Protein AF-A0A0C2DCD3-F1 (afdb_monomer_lite)

Radius of gyration: 28.75 Å; chains: 1; bounding box: 49×50×91 Å

Secondary structure (DSSP, 8-state):
----PPPPHHHHHHHHHHHHHHHHHHHHHTTT-TTSTT-------TTSTTTTPPPTTSHHHHHHHHHHHHHHHHHHHHHHHHHHHSEE-TTS-EEEEHHHHHHHHHHHHHHHHHHHTTS--S--TT--S-S-----EEEEEEEEETTEEEEEEEEP------S----

Foldseek 3Di:
DDDPDDPPPVVVVVVVVVVVVVVVVVCVVCCCPPPDPNHDDDDDDPPDPCVPADDPPDPVNVVVVVVVVVVVVVVVVLLVLQVVQFDQDPVRKTKDFPVSSVVVCVVVVVVVVVVQVVPDDDDDPPPPPPPDPPQPFGMWIWDDDPVDIDIDTDGDPPDPPDPDDDD

Structure (mmCIF, N/CA/C/O backbone):
data_AF-A0A0C2DCD3-F1
#
_entry.id   AF-A0A0C2DCD3-F1
#
loop_
_atom_site.group_PDB
_atom_site.id
_atom_site.type_symbol
_atom_site.label_atom_id
_atom_site.label_alt_id
_atom_site.label_comp_id
_atom_site.label_asym_id
_atom_site.label_entity_id
_atom_site.label_seq_id
_atom_site.pdbx_PDB_ins_code
_atom_site.Cartn_x
_atom_site.Cartn_y
_atom_site.Cartn_z
_atom_site.occupancy
_atom_site.B_iso_or_equiv
_atom_site.auth_seq_id
_atom_site.auth_comp_id
_atom_site.auth_asym_id
_atom_site.auth_atom_id
_atom_site.pdbx_PDB_model_num
ATOM 1 N N . MET A 1 1 ? 19.419 -33.320 -59.960 1.00 37.97 1 MET A N 1
ATOM 2 C CA . MET A 1 1 ? 20.482 -32.872 -59.031 1.00 37.97 1 MET A CA 1
ATOM 3 C C . MET A 1 1 ? 20.196 -31.442 -58.594 1.00 37.97 1 MET A C 1
ATOM 5 O O . MET A 1 1 ? 20.194 -30.562 -59.444 1.00 37.97 1 MET A O 1
ATOM 9 N N . ARG A 1 2 ? 19.888 -31.201 -57.311 1.00 43.53 2 ARG A N 1
ATOM 10 C CA . ARG A 1 2 ? 19.741 -29.836 -56.776 1.00 43.53 2 ARG A CA 1
ATOM 11 C C . ARG A 1 2 ? 21.138 -29.314 -56.439 1.00 43.53 2 ARG A C 1
ATOM 13 O O . ARG A 1 2 ? 21.801 -29.879 -55.577 1.00 43.53 2 ARG A O 1
ATOM 20 N N . LYS A 1 3 ? 21.611 -28.302 -57.169 1.00 50.84 3 LYS A N 1
ATOM 21 C CA . LYS A 1 3 ? 22.895 -27.650 -56.893 1.00 50.84 3 LYS A CA 1
ATOM 22 C C . LYS A 1 3 ? 22.708 -26.721 -55.691 1.00 50.84 3 LYS A C 1
ATOM 24 O O . LYS A 1 3 ? 21.978 -25.741 -55.797 1.00 50.84 3 LYS A O 1
ATOM 29 N N . ASN A 1 4 ? 23.344 -27.037 -54.563 1.00 57.38 4 ASN A N 1
ATOM 30 C CA . ASN A 1 4 ? 23.524 -26.083 -53.471 1.00 57.38 4 ASN A CA 1
ATOM 31 C C . ASN A 1 4 ? 24.517 -25.021 -53.951 1.00 57.38 4 ASN A C 1
ATOM 33 O O . ASN A 1 4 ? 25.719 -25.271 -54.013 1.00 57.38 4 ASN A O 1
ATOM 37 N N . CYS A 1 5 ? 23.995 -23.871 -54.373 1.00 52.53 5 CYS A N 1
ATOM 38 C CA . CYS A 1 5 ? 24.806 -22.704 -54.686 1.00 52.53 5 CYS A CA 1
ATOM 39 C C . CYS A 1 5 ? 25.235 -22.058 -53.358 1.00 52.53 5 CYS A C 1
ATOM 41 O O . CYS A 1 5 ? 24.368 -21.865 -52.500 1.00 52.53 5 CYS A O 1
ATOM 43 N N . PRO A 1 6 ? 26.528 -21.744 -53.145 1.00 60.00 6 PRO A N 1
ATOM 44 C CA . PRO A 1 6 ? 26.939 -20.997 -51.963 1.00 60.00 6 PRO A CA 1
ATOM 45 C C . PRO A 1 6 ? 26.218 -19.639 -51.953 1.00 60.00 6 PRO A C 1
ATOM 47 O O . PRO A 1 6 ? 26.043 -19.054 -53.030 1.00 60.00 6 PRO A O 1
ATOM 50 N N . PRO A 1 7 ? 25.763 -19.154 -50.780 1.00 57.94 7 PRO A N 1
ATOM 51 C CA . PRO A 1 7 ? 25.091 -17.864 -50.688 1.00 57.94 7 PRO A CA 1
ATOM 52 C C . PRO A 1 7 ? 25.996 -16.793 -51.294 1.00 57.94 7 PRO A C 1
ATOM 54 O O . PRO A 1 7 ? 27.206 -16.768 -51.052 1.00 57.94 7 PRO A O 1
ATOM 57 N N . SER A 1 8 ? 25.411 -15.955 -52.147 1.00 56.47 8 SER A N 1
ATOM 58 C CA . SER A 1 8 ? 26.150 -14.920 -52.858 1.00 56.47 8 SER A CA 1
ATOM 59 C C . SER A 1 8 ? 26.766 -13.960 -51.838 1.00 56.47 8 SER A C 1
ATOM 61 O O . SER A 1 8 ? 26.212 -13.735 -50.765 1.00 56.47 8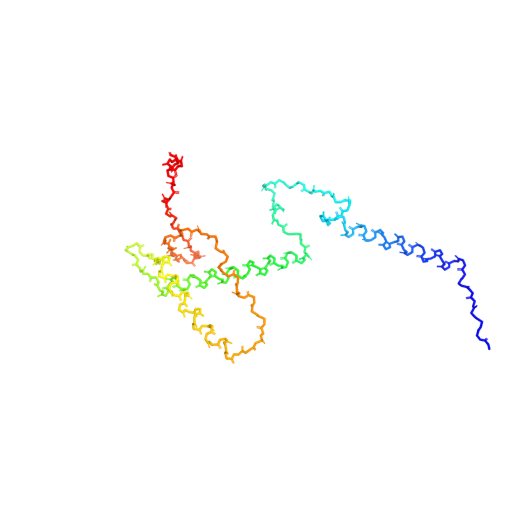 SER A O 1
ATOM 63 N N . VAL A 1 9 ? 27.903 -13.342 -52.157 1.00 57.31 9 VAL A N 1
ATOM 64 C CA . VAL A 1 9 ? 28.602 -12.392 -51.264 1.00 57.31 9 VAL A CA 1
ATOM 65 C C . VAL A 1 9 ? 27.684 -11.231 -50.803 1.00 57.31 9 VAL A C 1
ATOM 67 O O . VAL A 1 9 ? 27.918 -10.625 -49.758 1.00 57.31 9 VAL A O 1
ATOM 70 N N . SER A 1 10 ? 26.576 -10.979 -51.517 1.00 64.44 10 SER A N 1
ATOM 71 C CA . SER A 1 10 ? 25.519 -10.024 -51.147 1.00 64.44 10 SER A CA 1
ATOM 72 C C . SER A 1 10 ? 24.646 -10.460 -49.953 1.00 64.44 10 SER A C 1
ATOM 74 O O . SER A 1 10 ? 24.126 -9.613 -49.222 1.00 64.44 10 SER A O 1
ATOM 76 N N . ASP A 1 11 ? 24.532 -11.766 -49.702 1.00 70.12 11 ASP A N 1
ATOM 77 C CA . ASP A 1 11 ? 23.702 -12.347 -48.644 1.00 70.12 11 ASP A CA 1
ATOM 78 C C . ASP A 1 11 ? 24.386 -12.249 -47.275 1.00 70.12 11 ASP A C 1
ATOM 80 O O . ASP A 1 11 ? 23.747 -11.895 -46.285 1.00 70.12 11 ASP A O 1
ATOM 84 N N . ILE A 1 12 ? 25.709 -12.454 -47.223 1.00 81.31 12 ILE A N 1
ATOM 85 C CA . ILE A 1 12 ? 26.510 -12.260 -46.001 1.00 81.31 12 ILE A CA 1
ATOM 86 C C . ILE A 1 12 ? 26.491 -10.782 -45.596 1.00 81.31 12 ILE A C 1
ATOM 88 O O . ILE A 1 12 ? 26.295 -10.464 -44.425 1.00 81.31 12 ILE A O 1
ATOM 92 N N . GLY A 1 13 ? 26.621 -9.870 -46.567 1.00 85.06 13 GLY A N 1
ATOM 93 C CA . GLY A 1 13 ? 26.514 -8.430 -46.327 1.00 85.06 13 GLY A CA 1
ATOM 94 C C . GLY A 1 13 ? 25.162 -8.038 -45.727 1.00 85.06 13 GLY A C 1
ATOM 95 O O . GLY A 1 13 ? 25.113 -7.315 -44.734 1.00 85.06 13 GLY A O 1
ATOM 96 N N . ARG A 1 14 ? 24.060 -8.580 -46.262 1.00 86.19 14 ARG A N 1
ATOM 97 C CA . ARG A 1 14 ? 22.707 -8.370 -45.722 1.00 86.19 14 ARG A CA 1
ATOM 98 C C . ARG A 1 14 ? 22.571 -8.877 -44.285 1.00 86.19 14 ARG A C 1
ATOM 100 O O . ARG A 1 14 ? 21.996 -8.190 -43.446 1.00 86.19 14 ARG A O 1
ATOM 107 N N . VAL A 1 15 ? 23.097 -10.065 -44.004 1.00 88.62 15 VAL A N 1
ATOM 108 C CA . VAL A 1 15 ? 23.060 -10.672 -42.668 1.00 88.62 15 VAL A CA 1
ATOM 109 C C . VAL A 1 15 ? 23.873 -9.845 -41.666 1.00 88.62 15 VAL A C 1
ATOM 111 O O . VAL A 1 15 ? 23.375 -9.537 -40.588 1.00 88.62 15 VAL A O 1
ATOM 114 N N . MET A 1 16 ? 25.071 -9.391 -42.039 1.00 87.38 16 MET A N 1
ATOM 115 C CA . MET A 1 16 ? 25.897 -8.513 -41.199 1.00 87.38 16 MET A CA 1
ATOM 116 C C . MET A 1 16 ? 25.229 -7.160 -40.919 1.00 87.38 16 MET A C 1
ATOM 118 O O . MET A 1 16 ? 25.338 -6.639 -39.810 1.00 87.38 16 MET A O 1
ATOM 122 N N . LEU A 1 17 ? 24.513 -6.593 -41.898 1.00 90.88 17 LEU A N 1
ATOM 123 C CA . LEU A 1 17 ? 23.721 -5.377 -41.692 1.00 90.88 17 LEU A CA 1
ATOM 124 C C . LEU A 1 17 ? 22.585 -5.612 -40.693 1.00 90.88 17 LEU A C 1
ATOM 126 O O . LEU A 1 17 ? 22.431 -4.822 -39.765 1.00 90.88 17 LEU A O 1
ATOM 130 N N . ARG A 1 18 ? 21.857 -6.728 -40.823 1.00 91.56 18 ARG A N 1
ATOM 131 C CA . ARG A 1 18 ? 20.814 -7.110 -39.862 1.00 91.56 18 ARG A CA 1
ATOM 132 C C . ARG A 1 18 ? 21.361 -7.324 -38.455 1.00 91.56 18 ARG A C 1
ATOM 134 O O . ARG A 1 18 ? 20.760 -6.830 -37.510 1.00 91.56 18 ARG A O 1
ATOM 141 N N . PHE A 1 19 ? 22.502 -7.995 -38.299 1.00 94.56 19 PHE A N 1
ATOM 142 C CA . PHE A 1 19 ? 23.128 -8.156 -36.983 1.00 94.56 19 PHE A CA 1
ATOM 143 C C . PHE A 1 19 ? 23.480 -6.808 -36.350 1.00 94.56 19 PHE A C 1
ATOM 145 O O . PHE A 1 19 ? 23.168 -6.582 -35.187 1.00 94.56 19 PHE A O 1
ATOM 152 N N . ARG A 1 20 ? 24.028 -5.873 -37.132 1.00 93.06 20 ARG A N 1
ATOM 153 C CA . ARG A 1 20 ? 24.329 -4.520 -36.648 1.00 93.06 20 ARG A CA 1
ATOM 154 C C . ARG A 1 20 ? 23.072 -3.730 -36.260 1.00 93.06 20 ARG A C 1
ATOM 156 O O . ARG A 1 20 ? 23.128 -2.911 -35.348 1.00 93.06 20 ARG A O 1
ATOM 163 N N . GLU A 1 21 ? 21.959 -3.913 -36.969 1.00 95.12 21 GLU A N 1
ATOM 164 C CA . GLU A 1 21 ? 20.667 -3.306 -36.615 1.00 95.12 21 GLU A CA 1
ATOM 165 C C . GLU A 1 21 ? 20.138 -3.864 -35.290 1.00 95.12 21 GLU A C 1
ATOM 167 O O . GLU A 1 21 ? 19.838 -3.086 -34.387 1.00 95.12 21 GLU A O 1
ATOM 172 N N . LEU A 1 22 ? 20.125 -5.191 -35.141 1.00 92.69 22 LEU A N 1
ATOM 173 C CA . LEU A 1 22 ? 19.695 -5.864 -33.913 1.00 92.69 22 LEU A CA 1
ATOM 174 C C . LEU A 1 22 ? 20.553 -5.466 -32.707 1.00 92.69 22 LEU A C 1
ATOM 176 O O . LEU A 1 22 ? 20.014 -5.173 -31.645 1.00 92.69 22 LEU A O 1
ATOM 180 N N . GLU A 1 23 ? 21.876 -5.377 -32.872 1.00 89.56 23 GLU A N 1
ATOM 181 C CA . GLU A 1 23 ? 22.779 -4.889 -31.822 1.00 89.56 23 GLU A CA 1
ATOM 182 C C . GLU A 1 23 ? 22.433 -3.458 -31.391 1.00 89.56 23 GLU A C 1
ATOM 184 O O . GLU A 1 23 ? 22.441 -3.147 -30.200 1.00 89.56 23 GLU A O 1
ATOM 189 N N . LYS A 1 24 ? 22.104 -2.571 -32.339 1.00 90.06 24 LYS A N 1
ATOM 190 C CA . LYS A 1 24 ? 21.696 -1.194 -32.018 1.00 90.06 24 LYS A CA 1
ATOM 191 C C . LYS A 1 24 ? 20.375 -1.161 -31.256 1.00 90.06 24 LYS A C 1
ATOM 193 O O . LYS A 1 24 ? 20.273 -0.420 -30.280 1.00 90.06 24 LYS A O 1
ATOM 198 N N . GLU A 1 25 ? 19.392 -1.949 -31.681 1.00 90.25 25 GLU A N 1
ATOM 199 C CA . GLU A 1 25 ? 18.098 -2.068 -31.002 1.00 90.25 25 GLU A CA 1
ATOM 200 C C . GLU A 1 25 ? 18.254 -2.644 -29.587 1.00 90.25 25 GLU A C 1
ATOM 202 O O . GLU A 1 25 ? 17.665 -2.130 -28.632 1.00 90.25 25 GLU A O 1
ATOM 207 N N . GLU A 1 26 ? 19.105 -3.658 -29.415 1.00 86.94 26 GLU A N 1
ATOM 208 C CA . GLU A 1 26 ? 19.400 -4.255 -28.113 1.00 86.94 26 GLU A CA 1
ATOM 209 C C . GLU A 1 26 ? 20.088 -3.247 -27.185 1.00 86.94 26 GLU A C 1
ATOM 211 O O . GLU A 1 26 ? 19.654 -3.068 -26.042 1.00 86.94 26 GLU A O 1
ATOM 216 N N . ILE A 1 27 ? 21.105 -2.533 -27.684 1.00 85.75 27 ILE A N 1
ATOM 217 C CA . ILE A 1 27 ? 21.784 -1.474 -26.930 1.00 85.75 27 ILE A CA 1
ATOM 218 C C . ILE A 1 27 ? 20.777 -0.404 -26.509 1.00 85.75 27 ILE A C 1
ATOM 220 O O . ILE A 1 27 ? 20.785 -0.037 -25.338 1.00 85.75 27 ILE A O 1
ATOM 224 N N . GLU A 1 28 ? 19.911 0.064 -27.419 1.00 86.06 28 GLU A N 1
ATOM 225 C CA . GLU A 1 28 ? 18.867 1.063 -27.146 1.00 86.06 28 GLU A CA 1
ATOM 226 C C . GLU A 1 28 ? 17.906 0.606 -26.047 1.00 86.06 28 GLU A C 1
ATOM 228 O O . GLU A 1 28 ? 17.724 1.304 -25.049 1.00 86.06 28 GLU A O 1
ATOM 233 N N . SER A 1 29 ? 17.345 -0.596 -26.188 1.00 83.19 29 SER A N 1
ATOM 234 C CA . SER A 1 29 ? 16.386 -1.153 -25.229 1.00 83.19 29 SER A CA 1
ATOM 235 C C . SER A 1 29 ? 16.980 -1.335 -23.825 1.00 83.19 29 SER A C 1
ATOM 237 O O . SER A 1 29 ? 16.275 -1.178 -22.826 1.00 83.19 29 SER A O 1
ATOM 239 N N . ARG A 1 30 ? 18.291 -1.605 -23.733 1.00 83.19 30 ARG A N 1
ATOM 240 C CA . ARG A 1 30 ? 19.017 -1.835 -22.476 1.00 83.19 30 ARG A CA 1
ATOM 241 C C . ARG A 1 30 ? 19.711 -0.583 -21.930 1.00 83.19 30 ARG A C 1
ATOM 243 O O . ARG A 1 30 ? 20.376 -0.664 -20.898 1.00 83.19 30 ARG A O 1
ATOM 250 N N . LYS A 1 31 ? 19.571 0.596 -22.550 1.00 83.50 31 LYS A N 1
ATOM 251 C CA . LYS A 1 31 ? 20.178 1.834 -22.005 1.00 83.50 31 LYS A CA 1
ATOM 252 C C . LYS A 1 31 ? 19.685 2.160 -20.598 1.00 83.50 31 LYS A C 1
ATOM 254 O O . LYS A 1 31 ? 20.406 2.754 -19.804 1.00 83.50 31 LYS A O 1
ATOM 259 N N . ASP A 1 32 ? 18.451 1.763 -20.309 1.00 78.44 32 ASP A N 1
ATOM 260 C CA . ASP A 1 32 ? 17.749 2.036 -19.060 1.00 78.44 32 ASP A CA 1
ATOM 261 C C . ASP A 1 32 ? 17.826 0.921 -18.015 1.00 78.44 32 ASP A C 1
ATOM 263 O O . ASP A 1 32 ? 17.274 1.068 -16.922 1.00 78.44 32 ASP A O 1
ATOM 267 N N . ASP A 1 33 ? 18.487 -0.185 -18.343 1.00 85.44 33 ASP A N 1
ATOM 268 C CA . ASP A 1 33 ? 18.693 -1.295 -17.425 1.00 85.44 33 ASP A CA 1
ATOM 269 C C . ASP A 1 33 ? 19.843 -0.975 -16.468 1.00 85.44 33 ASP A C 1
ATOM 271 O O . ASP A 1 33 ? 20.963 -0.708 -16.899 1.00 85.44 33 ASP A O 1
ATOM 275 N N . VAL A 1 34 ? 19.572 -1.052 -15.164 1.00 85.12 34 VAL A N 1
ATOM 276 C CA . VAL A 1 34 ? 20.543 -0.795 -14.090 1.00 85.12 34 VAL A CA 1
ATOM 277 C C . VAL A 1 34 ? 21.736 -1.759 -14.152 1.00 85.12 34 VAL A C 1
ATOM 279 O O . VAL A 1 34 ? 22.816 -1.424 -13.672 1.00 85.12 34 VAL A O 1
ATOM 282 N N . TYR A 1 35 ? 21.566 -2.933 -14.766 1.00 86.19 35 TYR A N 1
ATOM 283 C CA . TYR A 1 35 ? 22.620 -3.937 -14.932 1.00 86.19 35 TYR A CA 1
ATOM 284 C C . TYR A 1 35 ? 23.396 -3.801 -16.253 1.00 86.19 35 TYR A C 1
ATOM 286 O O . TYR A 1 35 ? 24.306 -4.586 -16.527 1.00 86.19 35 TYR A O 1
ATOM 294 N N . SER A 1 36 ? 23.069 -2.805 -17.081 1.00 87.00 36 SER A N 1
ATOM 295 C CA . SER A 1 36 ? 23.779 -2.533 -18.330 1.00 87.00 36 SER A CA 1
ATOM 296 C C . SER A 1 36 ? 25.139 -1.889 -18.082 1.00 87.00 36 SER A C 1
ATOM 298 O O . SER A 1 36 ? 25.269 -0.965 -17.279 1.00 87.00 36 SER A O 1
ATOM 300 N N . LYS A 1 37 ? 26.155 -2.288 -18.857 1.00 86.75 37 LYS A N 1
ATOM 301 C CA . LYS A 1 37 ? 27.495 -1.672 -18.811 1.00 86.75 37 LYS A CA 1
ATOM 302 C C . LYS A 1 37 ? 27.463 -0.163 -19.096 1.00 86.75 37 LYS A C 1
ATOM 304 O O . LYS A 1 37 ? 28.283 0.573 -18.561 1.00 86.75 37 LYS A O 1
ATOM 309 N N . ASN A 1 38 ? 26.518 0.284 -19.926 1.00 85.06 38 ASN A N 1
ATOM 310 C CA . ASN A 1 38 ? 26.376 1.682 -20.342 1.00 85.06 38 ASN A CA 1
ATOM 311 C C . ASN A 1 38 ? 25.268 2.423 -19.569 1.00 85.06 38 ASN A C 1
ATOM 313 O O . ASN A 1 38 ? 24.799 3.464 -20.028 1.00 85.06 38 ASN A O 1
ATOM 317 N N . TYR A 1 39 ? 24.814 1.885 -18.433 1.00 86.56 39 TYR A N 1
ATOM 318 C CA . TYR A 1 39 ? 23.769 2.512 -17.631 1.00 86.56 39 TYR A CA 1
ATOM 319 C C . TYR A 1 39 ? 24.235 3.842 -17.036 1.00 86.56 39 TYR A C 1
ATOM 321 O O . TYR A 1 39 ? 25.291 3.927 -16.406 1.00 86.56 39 TYR A O 1
ATOM 329 N N . VAL A 1 40 ? 23.404 4.875 -17.175 1.00 85.44 40 VAL A N 1
ATOM 330 C CA . VAL A 1 40 ? 23.630 6.181 -16.550 1.00 85.44 40 VAL A CA 1
ATOM 331 C C . VAL A 1 40 ? 22.526 6.428 -15.518 1.00 85.44 40 VAL A C 1
ATOM 333 O O . VAL A 1 40 ? 21.363 6.590 -15.897 1.00 85.44 40 VAL A O 1
ATOM 336 N N . PRO A 1 41 ? 22.851 6.481 -14.210 1.00 84.88 41 PRO A N 1
ATOM 337 C CA . PRO A 1 41 ? 21.863 6.747 -13.172 1.00 84.88 41 PRO A CA 1
ATOM 338 C C . PRO A 1 41 ? 21.182 8.106 -13.363 1.00 84.88 41 PRO A C 1
ATOM 340 O O . PRO A 1 41 ? 21.831 9.155 -13.350 1.00 84.88 41 PRO A O 1
ATOM 343 N N . ARG A 1 42 ? 19.852 8.099 -13.484 1.00 81.81 42 ARG A N 1
ATOM 344 C CA . ARG A 1 42 ? 19.048 9.327 -13.544 1.00 81.81 42 ARG A CA 1
ATOM 345 C C . ARG A 1 42 ? 18.984 9.960 -12.155 1.00 81.81 42 ARG A C 1
ATOM 347 O O . ARG A 1 42 ? 18.642 9.295 -11.177 1.00 81.81 42 ARG A O 1
ATOM 354 N N . ARG A 1 43 ? 19.306 11.252 -12.054 1.00 82.69 43 ARG A N 1
ATOM 355 C CA . ARG A 1 43 ? 19.161 12.017 -10.808 1.00 82.69 43 ARG A CA 1
ATOM 356 C C . ARG A 1 43 ? 17.859 12.799 -10.836 1.00 82.69 43 ARG A C 1
ATOM 358 O O . ARG A 1 43 ? 17.767 13.834 -11.485 1.00 82.69 43 ARG A O 1
ATOM 365 N N . TYR A 1 44 ? 16.870 12.303 -10.107 1.00 82.62 44 TYR A N 1
ATOM 366 C CA . TYR A 1 44 ? 15.602 12.996 -9.917 1.00 82.62 44 TYR A CA 1
ATOM 367 C C . TYR A 1 44 ? 15.668 13.914 -8.695 1.00 82.62 44 TYR A C 1
ATOM 369 O O . TYR A 1 44 ? 16.203 13.541 -7.647 1.00 82.62 44 TYR A O 1
ATOM 377 N N . SER A 1 45 ? 15.087 15.108 -8.810 1.00 87.38 45 SER A N 1
ATOM 378 C CA . SER A 1 45 ? 14.820 15.955 -7.645 1.00 87.38 45 SER A CA 1
ATOM 379 C C . SER A 1 45 ? 13.731 15.311 -6.788 1.00 87.38 45 SER A C 1
ATOM 381 O O . SER A 1 45 ? 12.727 14.851 -7.329 1.00 87.38 45 SER A O 1
ATOM 383 N N . LYS A 1 46 ? 13.880 15.317 -5.457 1.00 86.50 46 LYS A N 1
ATOM 384 C CA . LYS A 1 46 ?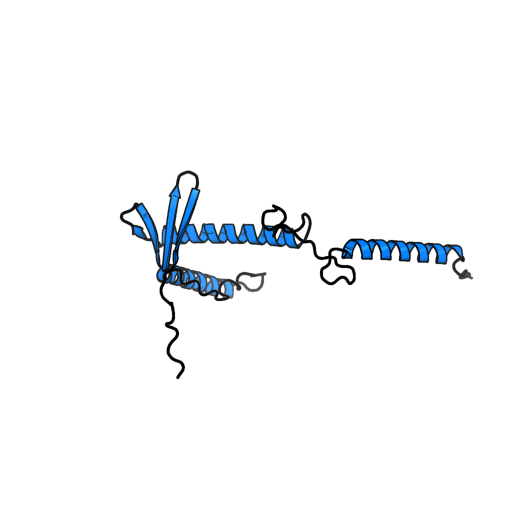 12.886 14.736 -4.530 1.00 86.50 46 LYS A CA 1
ATOM 385 C C . LYS A 1 46 ? 11.500 15.383 -4.633 1.00 86.50 46 LYS A C 1
ATOM 387 O O . LYS A 1 46 ? 10.517 14.756 -4.266 1.00 86.50 46 LYS A O 1
ATOM 392 N N . CYS A 1 47 ? 11.429 16.620 -5.122 1.00 87.56 47 CYS A N 1
ATOM 393 C CA . CYS A 1 47 ? 10.174 17.351 -5.308 1.00 87.56 47 CYS A CA 1
ATOM 394 C C . CYS A 1 47 ? 9.584 17.185 -6.719 1.00 87.56 47 CYS A C 1
ATOM 396 O O . CYS A 1 47 ? 8.561 17.790 -7.022 1.00 87.56 47 CYS A O 1
ATOM 398 N N . SER A 1 48 ? 10.238 16.426 -7.605 1.00 87.62 48 SER A N 1
ATOM 399 C CA . SER A 1 48 ? 9.712 16.172 -8.948 1.00 87.62 48 SER A CA 1
ATOM 400 C C . SER A 1 48 ? 8.620 15.104 -8.906 1.00 87.62 48 SER A C 1
ATOM 402 O O . SER A 1 48 ? 8.747 14.118 -8.185 1.00 87.62 48 SER A O 1
ATOM 404 N N . ALA A 1 49 ? 7.572 15.268 -9.716 1.00 83.25 49 ALA A N 1
ATOM 405 C CA . ALA A 1 49 ? 6.484 14.290 -9.827 1.00 83.25 49 ALA A CA 1
ATOM 406 C C . ALA A 1 49 ? 6.952 12.915 -10.354 1.00 83.25 49 ALA A C 1
ATOM 408 O O . ALA A 1 49 ? 6.296 11.894 -10.153 1.00 83.25 49 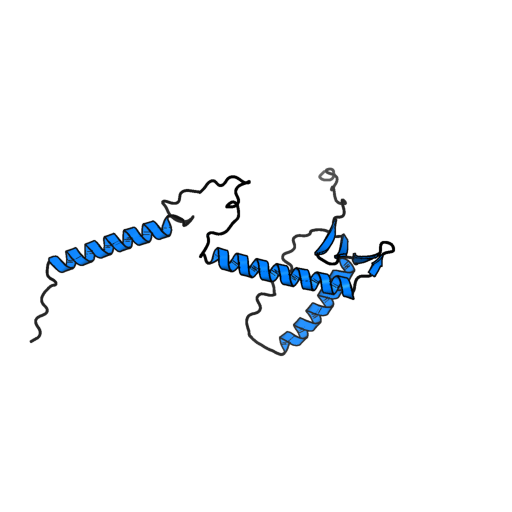ALA A O 1
ATOM 409 N N . GLU A 1 50 ? 8.103 12.884 -11.025 1.00 82.56 50 GLU A N 1
ATOM 410 C CA . GLU A 1 50 ? 8.727 11.665 -11.538 1.00 82.56 50 GLU A CA 1
ATOM 411 C C . GLU A 1 50 ? 9.485 10.884 -10.445 1.00 82.56 50 GLU A C 1
ATOM 413 O O . GLU A 1 50 ? 9.728 9.685 -10.586 1.00 82.56 50 GLU A O 1
ATOM 418 N N . TYR A 1 51 ? 9.833 11.525 -9.321 1.00 84.62 51 TYR A N 1
ATOM 419 C CA . TYR A 1 51 ? 10.558 10.876 -8.229 1.00 84.62 51 TYR A CA 1
ATOM 420 C C . TYR A 1 51 ? 9.712 9.777 -7.574 1.00 84.62 51 TYR A C 1
ATOM 422 O O . TYR A 1 51 ? 8.652 10.039 -7.014 1.00 84.62 51 TYR A O 1
ATOM 430 N N . GLY A 1 52 ? 10.204 8.535 -7.604 1.00 82.69 52 GLY A N 1
ATOM 431 C CA . GLY A 1 52 ? 9.504 7.377 -7.035 1.00 82.69 52 GLY A CA 1
ATOM 432 C C . GLY A 1 52 ? 8.372 6.822 -7.908 1.00 82.69 52 GLY A C 1
ATOM 433 O O . GLY A 1 52 ? 7.716 5.863 -7.503 1.00 82.69 52 GLY A O 1
ATOM 434 N N . THR A 1 53 ? 8.169 7.371 -9.109 1.00 84.19 53 THR A N 1
ATOM 435 C CA . THR A 1 53 ? 7.121 6.935 -10.036 1.00 84.19 53 THR A CA 1
ATOM 436 C C . THR A 1 53 ? 7.692 5.936 -11.055 1.00 84.19 53 THR A C 1
ATOM 438 O O . THR A 1 53 ? 8.699 6.227 -11.704 1.00 84.19 53 THR A O 1
ATOM 441 N N . PRO A 1 54 ? 7.092 4.741 -11.226 1.00 84.88 54 PRO A N 1
ATOM 442 C CA . PRO A 1 54 ? 7.493 3.809 -12.276 1.00 84.88 54 PRO A CA 1
ATOM 443 C C . PRO A 1 54 ? 7.308 4.408 -13.671 1.00 84.88 54 PRO A C 1
ATOM 445 O O . PRO A 1 54 ? 6.345 5.132 -13.917 1.00 84.88 54 PRO A O 1
ATOM 448 N N . LYS A 1 55 ? 8.180 4.043 -14.615 1.00 83.56 55 LYS A N 1
ATOM 449 C CA . LYS A 1 55 ? 8.031 4.463 -16.014 1.00 83.56 55 LYS A CA 1
ATOM 450 C C . LYS A 1 55 ? 6.708 3.950 -16.605 1.00 83.56 55 LYS A C 1
ATOM 452 O O . LYS A 1 55 ? 6.397 2.767 -16.408 1.00 83.56 55 LYS A O 1
ATOM 457 N N . PRO A 1 56 ? 5.971 4.785 -17.358 1.00 85.62 56 PRO A N 1
ATOM 458 C CA . PRO A 1 56 ? 4.717 4.380 -17.978 1.00 85.62 56 PRO A CA 1
ATOM 459 C C . PRO A 1 56 ? 4.937 3.250 -18.993 1.00 85.62 56 PRO A C 1
ATOM 461 O O . PRO A 1 56 ? 5.960 3.199 -19.672 1.00 85.62 56 PRO A O 1
ATOM 464 N N . GLY A 1 57 ? 3.988 2.320 -19.076 1.00 86.44 57 GLY A N 1
ATOM 465 C CA . GLY A 1 57 ? 4.018 1.157 -19.965 1.00 86.44 57 GLY A CA 1
ATOM 466 C C . GLY A 1 57 ? 4.884 -0.009 -19.477 1.00 86.44 57 GLY A C 1
ATOM 467 O O . GLY A 1 57 ? 4.942 -1.042 -20.140 1.00 86.44 57 GLY A O 1
ATOM 468 N N . THR A 1 58 ? 5.551 0.108 -18.324 1.00 87.31 58 THR A N 1
ATOM 469 C CA . THR A 1 58 ? 6.429 -0.958 -17.814 1.00 87.31 58 THR A CA 1
ATOM 470 C C . THR A 1 58 ? 5.688 -1.988 -16.960 1.00 87.31 58 THR A C 1
ATOM 472 O O . THR A 1 58 ? 4.676 -1.699 -16.317 1.00 87.31 58 THR A O 1
ATOM 475 N N . LEU A 1 59 ? 6.247 -3.201 -16.859 1.00 88.06 59 LEU A N 1
ATOM 476 C CA . LEU A 1 59 ? 5.771 -4.220 -15.912 1.00 88.06 59 LEU A CA 1
ATOM 477 C C . LEU A 1 59 ? 5.758 -3.695 -14.466 1.00 88.06 59 LEU A C 1
ATOM 479 O O . LEU A 1 59 ? 4.867 -4.038 -13.690 1.00 88.06 59 LEU A O 1
ATOM 483 N N . THR A 1 60 ? 6.723 -2.846 -14.101 1.00 86.25 60 THR A N 1
ATOM 484 C CA . THR A 1 60 ? 6.803 -2.220 -12.775 1.00 86.25 60 THR A CA 1
ATOM 485 C C . THR A 1 60 ? 5.617 -1.294 -12.516 1.00 86.25 60 THR A C 1
ATOM 487 O O . THR A 1 60 ? 5.053 -1.338 -11.426 1.00 86.25 60 THR A O 1
ATOM 490 N N . GLU A 1 61 ? 5.180 -0.515 -13.510 1.00 89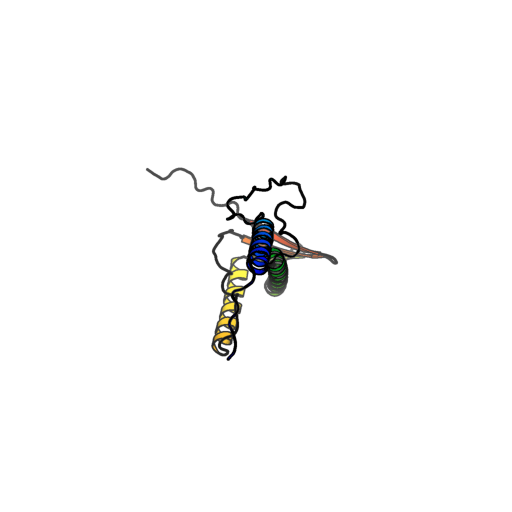.94 61 GLU A N 1
ATOM 491 C CA . GLU A 1 61 ? 3.969 0.305 -13.398 1.00 89.94 61 GLU A CA 1
ATOM 492 C C . GLU A 1 61 ? 2.725 -0.564 -13.184 1.00 89.94 61 GLU A C 1
ATOM 494 O O . GLU A 1 61 ? 1.932 -0.306 -12.277 1.00 89.94 61 GLU A O 1
ATOM 499 N N . MET A 1 62 ? 2.568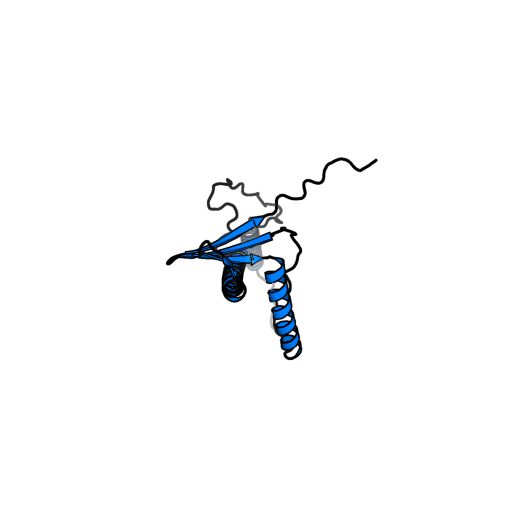 -1.635 -13.968 1.00 90.44 62 MET A N 1
ATOM 500 C CA . MET A 1 62 ? 1.435 -2.554 -13.811 1.00 90.44 62 MET A CA 1
ATOM 501 C C . MET A 1 62 ? 1.415 -3.210 -12.425 1.00 90.44 62 MET A C 1
ATOM 503 O O . MET A 1 62 ? 0.359 -3.288 -11.792 1.00 90.44 62 MET A O 1
ATOM 507 N N . ARG A 1 63 ? 2.581 -3.625 -11.914 1.00 90.62 63 ARG A N 1
ATOM 508 C CA . ARG A 1 63 ? 2.724 -4.156 -10.549 1.00 90.62 63 ARG A CA 1
ATOM 509 C C . ARG A 1 63 ? 2.368 -3.108 -9.499 1.00 90.62 63 ARG A C 1
ATOM 511 O O . ARG A 1 63 ? 1.610 -3.421 -8.586 1.00 90.62 63 ARG A O 1
ATOM 518 N N . ALA A 1 64 ? 2.842 -1.871 -9.647 1.00 86.75 64 ALA A N 1
ATOM 519 C CA . ALA A 1 64 ? 2.525 -0.778 -8.730 1.00 86.75 64 ALA A CA 1
ATOM 520 C C . ALA A 1 64 ? 1.019 -0.465 -8.706 1.00 86.75 64 ALA A C 1
ATOM 522 O O . ALA A 1 64 ? 0.437 -0.352 -7.629 1.00 86.75 64 ALA A O 1
ATOM 523 N N . LYS A 1 65 ? 0.355 -0.420 -9.872 1.00 89.19 65 LYS A N 1
ATOM 524 C CA . LYS A 1 65 ? -1.108 -0.249 -9.975 1.00 89.19 65 LYS A CA 1
ATOM 525 C C . LYS A 1 65 ? -1.864 -1.401 -9.310 1.00 89.19 65 LYS A C 1
ATOM 527 O O . LYS A 1 65 ? -2.797 -1.160 -8.543 1.00 89.19 65 LYS A O 1
ATOM 532 N N . LYS A 1 66 ? -1.450 -2.651 -9.559 1.00 88.44 66 LYS A N 1
ATOM 533 C CA . LYS A 1 66 ? -2.046 -3.842 -8.928 1.00 88.44 66 LYS A CA 1
ATOM 534 C C . LYS A 1 66 ? -1.894 -3.794 -7.404 1.00 88.44 66 LYS A C 1
ATOM 536 O O . LYS A 1 66 ? -2.882 -3.987 -6.699 1.00 88.44 66 LYS A O 1
ATOM 541 N N . ALA A 1 67 ? -0.697 -3.481 -6.907 1.00 85.44 67 ALA A N 1
ATOM 542 C CA . ALA A 1 67 ? -0.414 -3.354 -5.480 1.00 85.44 67 ALA A CA 1
ATOM 543 C C . ALA A 1 67 ? -1.214 -2.213 -4.833 1.00 85.44 67 ALA A C 1
ATOM 545 O O . ALA A 1 67 ? -1.826 -2.418 -3.792 1.00 85.44 67 ALA A O 1
ATOM 546 N N . SER A 1 68 ? -1.290 -1.043 -5.474 1.00 85.06 68 SER A N 1
ATOM 547 C CA . SER A 1 68 ? -2.084 0.094 -4.992 1.00 85.06 68 SER A CA 1
ATOM 548 C C . SER A 1 68 ? -3.567 -0.266 -4.856 1.00 85.06 68 SER A C 1
ATOM 550 O O . SER A 1 68 ? -4.163 -0.050 -3.801 1.00 85.06 68 SER A O 1
ATOM 552 N N . LYS A 1 69 ? -4.149 -0.913 -5.876 1.00 85.69 69 LYS A N 1
ATOM 553 C CA . LYS A 1 69 ? -5.535 -1.403 -5.830 1.00 85.69 69 LYS A CA 1
ATOM 554 C C . LYS A 1 69 ? -5.744 -2.443 -4.728 1.00 85.69 69 LYS A C 1
ATOM 556 O O . LYS A 1 69 ? -6.784 -2.439 -4.076 1.00 85.69 69 LYS A O 1
ATOM 561 N N . HIS A 1 70 ? -4.779 -3.341 -4.537 1.00 80.88 70 HIS A N 1
ATOM 562 C CA . HIS A 1 70 ? -4.822 -4.342 -3.476 1.00 80.88 70 HIS A CA 1
ATOM 563 C C . HIS A 1 70 ? -4.806 -3.685 -2.089 1.00 80.88 70 HIS A C 1
ATOM 565 O O . HIS A 1 70 ? -5.702 -3.936 -1.293 1.00 80.88 70 HIS A O 1
ATOM 571 N N . ILE A 1 71 ? -3.872 -2.763 -1.837 1.00 81.12 71 ILE A N 1
ATOM 572 C CA . ILE A 1 71 ? -3.780 -2.011 -0.576 1.00 81.12 71 ILE A CA 1
ATOM 573 C C . ILE A 1 71 ? -5.069 -1.228 -0.308 1.00 81.12 71 ILE A C 1
ATOM 575 O O . ILE A 1 71 ? -5.568 -1.249 0.811 1.00 81.12 71 ILE A O 1
ATOM 579 N N . ALA A 1 72 ? -5.642 -0.570 -1.320 1.00 79.88 72 ALA A N 1
ATOM 580 C CA . ALA A 1 72 ? -6.896 0.164 -1.161 1.00 79.88 72 ALA A CA 1
ATOM 581 C C . ALA A 1 72 ? -8.049 -0.747 -0.706 1.00 79.88 72 ALA A C 1
ATOM 583 O O . ALA A 1 72 ? -8.819 -0.371 0.174 1.00 79.88 72 ALA A O 1
ATOM 584 N N . ARG A 1 73 ? -8.144 -1.964 -1.257 1.00 81.50 73 ARG A N 1
ATOM 585 C CA . ARG A 1 73 ? -9.139 -2.959 -0.826 1.00 81.50 73 ARG A CA 1
ATOM 586 C C . ARG A 1 73 ? -8.900 -3.428 0.605 1.00 81.50 73 ARG A C 1
ATOM 588 O O . ARG A 1 73 ? -9.848 -3.467 1.378 1.00 81.50 73 ARG A O 1
ATOM 595 N N . GLU A 1 74 ? -7.653 -3.725 0.964 1.00 80.38 74 GLU A N 1
ATOM 596 C CA . GLU A 1 74 ? -7.299 -4.121 2.333 1.00 80.38 74 GLU A CA 1
ATOM 597 C C . GLU A 1 74 ? -7.618 -3.009 3.345 1.00 80.38 74 GLU A C 1
ATOM 599 O O . GLU A 1 74 ? -8.109 -3.286 4.436 1.00 80.38 74 GLU A O 1
ATOM 604 N N . MET A 1 75 ? -7.415 -1.740 2.972 1.00 82.88 75 MET A N 1
ATOM 605 C CA . MET A 1 75 ? -7.781 -0.589 3.806 1.00 82.88 75 MET A CA 1
ATOM 606 C C . MET A 1 75 ? -9.296 -0.458 3.990 1.00 82.88 75 MET A C 1
ATOM 608 O O . MET A 1 75 ? -9.748 -0.184 5.099 1.00 82.88 75 MET A O 1
ATOM 612 N N . LEU A 1 76 ? -10.086 -0.672 2.933 1.00 83.12 76 LEU A N 1
ATOM 613 C CA . LEU A 1 76 ? -11.550 -0.669 3.030 1.00 83.12 76 LEU A CA 1
ATOM 614 C C . LEU A 1 76 ? -12.052 -1.809 3.918 1.00 83.12 76 LEU A C 1
ATOM 616 O O . LEU A 1 76 ? -12.856 -1.572 4.815 1.00 83.12 76 LEU A O 1
ATOM 620 N N . TYR A 1 77 ? -11.517 -3.015 3.730 1.00 82.88 77 TYR A N 1
ATOM 621 C CA . TYR A 1 77 ? -11.840 -4.162 4.572 1.00 82.88 77 TYR A CA 1
ATOM 622 C C . TYR A 1 77 ? -11.476 -3.907 6.042 1.00 82.88 77 TYR A C 1
ATOM 624 O O . TYR A 1 77 ? -12.262 -4.187 6.943 1.00 82.88 77 TYR A O 1
ATOM 632 N N . LEU A 1 78 ? -10.315 -3.300 6.306 1.00 82.94 78 LEU A N 1
ATOM 633 C CA . LEU A 1 78 ? -9.938 -2.885 7.655 1.00 82.94 78 LEU A CA 1
ATOM 634 C C . LEU A 1 78 ? -10.948 -1.887 8.247 1.00 82.94 78 LEU A C 1
ATOM 636 O O . LEU A 1 78 ? -11.324 -2.027 9.409 1.00 82.94 78 LEU A O 1
ATOM 640 N N . CYS A 1 79 ? -11.409 -0.899 7.474 1.00 84.38 79 CYS A N 1
ATOM 641 C CA . CYS A 1 79 ? -12.455 0.029 7.913 1.00 84.38 79 CYS A CA 1
ATOM 642 C C . CYS A 1 79 ? -13.759 -0.698 8.272 1.00 84.38 79 CYS A C 1
ATOM 644 O O . CYS A 1 79 ? -14.354 -0.379 9.299 1.00 84.38 79 CYS A O 1
ATOM 646 N N . GLU A 1 80 ? -14.186 -1.680 7.474 1.00 85.88 80 GLU A N 1
ATOM 647 C CA . GLU A 1 80 ? -15.370 -2.504 7.757 1.00 85.88 80 GLU A CA 1
ATOM 648 C C . GLU A 1 80 ? -15.211 -3.288 9.063 1.00 85.88 80 GLU A C 1
ATOM 650 O O . GLU A 1 80 ? -16.078 -3.216 9.932 1.00 85.88 80 GLU A O 1
ATOM 655 N N . VAL A 1 81 ? -14.062 -3.942 9.259 1.00 85.69 81 VAL A N 1
ATOM 656 C CA . VAL A 1 81 ? -13.749 -4.660 10.504 1.00 85.69 81 VAL A CA 1
ATOM 657 C C . VAL A 1 81 ? -13.766 -3.712 11.707 1.00 85.69 81 VAL A C 1
ATOM 659 O O . VAL A 1 81 ? -14.317 -4.044 12.754 1.00 85.69 81 VAL A O 1
ATOM 662 N N . ILE A 1 82 ? -13.194 -2.510 11.587 1.00 87.06 82 ILE A N 1
ATOM 663 C CA . ILE A 1 82 ? -13.233 -1.517 12.670 1.00 87.06 82 ILE A CA 1
ATOM 664 C C . ILE A 1 82 ? -14.673 -1.075 12.943 1.00 87.06 82 ILE A C 1
ATOM 666 O O . ILE A 1 82 ? -15.036 -0.904 14.102 1.00 87.06 82 ILE A O 1
ATOM 670 N N . ARG A 1 83 ? -15.492 -0.893 11.906 1.00 87.00 83 ARG A N 1
ATOM 671 C CA . ARG A 1 83 ? -16.893 -0.480 12.040 1.00 87.00 83 ARG A CA 1
ATOM 672 C C . ARG A 1 83 ? -17.739 -1.541 12.748 1.00 87.00 83 ARG A C 1
ATOM 674 O O . ARG A 1 83 ? -18.593 -1.181 13.548 1.00 87.00 83 ARG A O 1
ATOM 681 N N . GLU A 1 84 ? -17.489 -2.817 12.467 1.00 89.31 84 GLU A N 1
ATOM 682 C CA . GLU A 1 84 ? -18.239 -3.949 13.023 1.00 89.31 84 GLU A CA 1
ATOM 683 C C . GLU A 1 84 ? -17.792 -4.324 14.446 1.00 89.31 84 GLU A C 1
ATOM 685 O O . GLU A 1 84 ? -18.628 -4.548 15.318 1.00 89.31 84 GLU A O 1
ATOM 690 N N . TYR A 1 85 ? -16.479 -4.369 14.700 1.00 88.88 85 TYR A N 1
ATOM 691 C CA . TYR A 1 85 ? -15.910 -4.867 15.964 1.00 88.88 85 TYR A CA 1
ATOM 692 C C . TYR A 1 85 ? -15.365 -3.762 16.882 1.00 88.88 85 TYR A C 1
ATOM 694 O O . TYR A 1 85 ? -14.945 -4.033 18.010 1.00 88.88 85 TYR A O 1
ATOM 702 N N . GLY A 1 86 ? -15.314 -2.518 16.405 1.00 88.62 86 GLY A N 1
ATOM 703 C CA . GLY A 1 86 ? -14.905 -1.361 17.194 1.00 88.62 86 GLY A CA 1
ATOM 704 C C . GLY A 1 86 ? -16.008 -0.878 18.133 1.00 88.62 86 GLY A C 1
ATOM 705 O O . GLY A 1 86 ? -17.184 -1.193 17.980 1.00 88.62 86 GLY A O 1
ATOM 706 N N . HIS A 1 87 ? -15.625 -0.076 19.123 1.00 89.88 87 HIS A N 1
ATOM 707 C CA . HIS A 1 87 ? -16.560 0.501 20.086 1.00 89.88 87 HIS A CA 1
ATOM 708 C C . HIS A 1 87 ? -16.748 1.997 19.836 1.00 89.88 87 HIS A C 1
ATOM 710 O O . HIS A 1 87 ? -15.797 2.718 19.519 1.00 89.88 87 HIS A O 1
ATOM 716 N N . LEU A 1 88 ? -17.980 2.476 20.016 1.00 89.75 88 LEU A N 1
ATOM 717 C CA . LEU A 1 88 ? -18.296 3.896 19.918 1.00 89.75 88 LEU A CA 1
ATOM 718 C C . LEU A 1 88 ? -17.775 4.633 21.157 1.00 89.75 88 LEU A C 1
ATOM 720 O O . LEU A 1 88 ? -18.153 4.347 22.293 1.00 89.75 88 LEU A O 1
ATOM 724 N N . THR A 1 89 ? -16.911 5.616 20.943 1.00 87.38 89 THR A N 1
ATOM 725 C CA . THR A 1 89 ? -16.449 6.511 22.005 1.00 87.38 89 THR A CA 1
ATOM 726 C C . THR A 1 89 ? -17.433 7.650 22.244 1.00 87.38 89 THR A C 1
ATOM 728 O O . THR A 1 89 ? -18.165 8.066 21.349 1.00 87.38 89 THR A O 1
ATOM 731 N N . LYS A 1 90 ? -17.360 8.263 23.435 1.00 85.19 90 LYS A N 1
ATOM 732 C CA . LYS A 1 90 ? -18.139 9.460 23.822 1.00 85.19 90 LYS A CA 1
ATOM 733 C C . LYS A 1 90 ? -18.003 10.650 22.856 1.00 85.19 90 LYS A C 1
ATOM 735 O O . LYS A 1 90 ? -18.777 11.591 22.933 1.00 85.19 90 LYS A O 1
ATOM 740 N N . LYS A 1 91 ? -17.000 10.625 21.972 1.00 82.31 91 LYS A N 1
ATOM 741 C CA . LYS A 1 91 ? -16.743 11.633 20.933 1.00 82.31 91 LYS A CA 1
ATOM 742 C C . LYS A 1 91 ? -17.398 11.297 19.584 1.00 82.31 91 LYS A C 1
ATOM 744 O O . LYS A 1 91 ? -17.061 11.937 18.597 1.00 82.31 91 LYS A O 1
ATOM 749 N N . GLY A 1 92 ? -18.246 10.268 19.524 1.00 83.44 92 GLY A N 1
ATOM 750 C CA . GLY A 1 92 ? -18.910 9.829 18.294 1.00 83.44 92 GLY A CA 1
ATOM 751 C C . GLY A 1 92 ? -17.988 9.121 17.296 1.00 83.44 92 GLY A C 1
ATOM 752 O O . GLY A 1 92 ? -18.282 9.104 16.110 1.00 83.44 92 GLY A O 1
ATOM 753 N N . ARG A 1 93 ? -16.851 8.568 17.744 1.00 85.19 93 ARG A N 1
ATOM 754 C CA . ARG A 1 93 ? -15.879 7.882 16.870 1.00 85.19 93 ARG A CA 1
ATOM 755 C C . ARG A 1 93 ? -15.814 6.402 17.187 1.00 85.19 93 ARG A C 1
ATOM 757 O O . ARG A 1 93 ? -15.894 6.037 18.360 1.00 85.19 93 ARG A O 1
ATOM 764 N N . ILE A 1 94 ? -15.593 5.578 16.173 1.00 87.81 94 ILE A N 1
ATOM 765 C CA . ILE A 1 94 ? -15.407 4.141 16.362 1.00 87.81 94 ILE A CA 1
ATOM 766 C C . ILE A 1 94 ? -13.915 3.882 16.586 1.00 87.81 94 ILE A C 1
ATOM 768 O O . ILE A 1 94 ? -13.075 4.296 15.785 1.00 87.81 94 ILE A O 1
ATOM 772 N N . GLU A 1 95 ? -13.565 3.251 17.703 1.00 88.75 95 GLU A N 1
ATOM 773 C CA . GLU A 1 95 ? -12.179 2.935 18.055 1.00 88.75 95 GLU A CA 1
ATOM 774 C C . GLU A 1 95 ? -12.018 1.421 18.281 1.00 88.75 95 GLU A C 1
ATOM 776 O O . GLU A 1 95 ? -12.883 0.763 18.858 1.00 88.75 95 GLU A O 1
ATOM 781 N N . ILE A 1 96 ? -10.890 0.851 17.850 1.00 88.25 96 ILE A N 1
ATOM 782 C CA . ILE A 1 96 ? -10.512 -0.535 18.155 1.00 88.25 96 ILE A CA 1
ATOM 783 C C . ILE A 1 96 ? -9.064 -0.582 18.647 1.00 88.25 96 ILE A C 1
ATOM 785 O O . ILE A 1 96 ? -8.185 0.143 18.161 1.00 88.25 96 ILE A O 1
ATOM 789 N N . THR A 1 97 ? -8.796 -1.422 19.646 1.00 87.38 97 THR A N 1
ATOM 790 C CA . THR A 1 97 ? -7.420 -1.664 20.098 1.00 87.38 97 THR A CA 1
ATOM 791 C C . THR A 1 97 ? -6.720 -2.648 19.168 1.00 87.38 97 THR A C 1
ATOM 793 O O . THR A 1 97 ? -7.357 -3.524 18.584 1.00 87.38 97 THR A O 1
ATOM 796 N N . PHE A 1 98 ? -5.394 -2.551 19.055 1.00 83.94 98 PHE A N 1
ATOM 797 C CA . PHE A 1 98 ? -4.633 -3.499 18.236 1.00 83.94 98 PHE A CA 1
ATOM 798 C C . PHE A 1 98 ? -4.831 -4.955 18.684 1.00 83.94 98 PHE A C 1
ATOM 800 O O . PHE A 1 98 ? -4.960 -5.830 17.841 1.00 83.94 98 PHE A O 1
ATOM 807 N N . GLY A 1 99 ? -4.931 -5.217 19.994 1.00 83.94 99 GLY A N 1
ATOM 808 C CA . GLY A 1 99 ? -5.177 -6.568 20.511 1.00 83.94 99 GLY A CA 1
ATOM 809 C C . GLY A 1 99 ? -6.531 -7.146 20.081 1.00 83.94 99 GLY A C 1
ATOM 810 O O . GLY A 1 99 ? -6.602 -8.305 19.676 1.00 83.94 99 GLY A O 1
ATOM 811 N N . GLN A 1 100 ? -7.594 -6.335 20.107 1.00 85.00 100 GLN A N 1
ATOM 812 C CA . GLN A 1 100 ? -8.917 -6.743 19.615 1.00 85.00 100 GLN A CA 1
ATOM 813 C C . GLN A 1 100 ? -8.895 -6.981 18.108 1.00 85.00 100 GLN A C 1
ATOM 815 O O . GLN A 1 100 ? -9.341 -8.026 17.648 1.00 85.00 100 GLN A O 1
ATOM 820 N N . LEU A 1 101 ? -8.313 -6.046 17.353 1.00 86.31 101 LEU A N 1
ATOM 821 C CA . LEU A 1 101 ? -8.186 -6.163 15.907 1.00 86.31 101 LEU A CA 1
ATOM 822 C C . LEU A 1 101 ? -7.412 -7.432 15.520 1.00 86.31 101 LEU A C 1
ATOM 824 O O . LEU A 1 101 ? -7.876 -8.212 14.696 1.00 86.31 101 LEU A O 1
ATOM 828 N N . PHE A 1 102 ? -6.274 -7.678 16.170 1.00 84.25 102 PHE A N 1
ATOM 829 C CA . PHE A 1 102 ? -5.469 -8.881 15.975 1.00 84.25 102 PHE A CA 1
ATOM 830 C C . PHE A 1 102 ? -6.260 -10.158 16.286 1.00 84.25 102 PHE A C 1
ATOM 832 O O . PHE A 1 102 ? -6.204 -11.111 15.515 1.00 84.25 102 PHE A O 1
ATOM 839 N N . SER A 1 103 ? -7.054 -10.165 17.360 1.00 83.75 103 SER A N 1
ATOM 840 C CA . SER A 1 103 ? -7.897 -11.313 17.727 1.00 83.75 103 SER A CA 1
ATOM 841 C C . SER A 1 103 ? -8.966 -11.607 16.668 1.00 83.75 103 SER A C 1
ATOM 843 O O . SER A 1 103 ? -9.177 -12.764 16.308 1.00 83.75 103 SER A O 1
ATOM 845 N N . VAL A 1 104 ? -9.601 -10.564 16.121 1.00 83.31 104 VAL A N 1
ATOM 846 C CA . VAL A 1 104 ? -10.576 -10.685 15.025 1.00 83.31 104 VAL A CA 1
ATOM 847 C C . VAL A 1 104 ? -9.903 -11.224 13.762 1.00 83.31 104 VAL A C 1
ATOM 849 O O . VAL A 1 104 ? -10.390 -12.188 13.172 1.00 83.31 104 VAL A O 1
ATOM 852 N N . TYR A 1 105 ? -8.744 -10.680 13.377 1.00 78.00 105 TYR A N 1
ATOM 853 C CA . TYR A 1 105 ? -7.991 -11.184 12.226 1.00 78.00 105 TYR A CA 1
ATOM 854 C C . TYR A 1 105 ? -7.538 -12.633 12.409 1.00 78.00 105 TYR A C 1
ATOM 856 O O . TYR A 1 105 ? -7.638 -13.407 11.459 1.00 78.00 105 TYR A O 1
ATOM 864 N N . GLN A 1 106 ? -7.082 -13.023 13.602 1.00 76.44 106 GLN A N 1
ATOM 865 C CA . GLN A 1 106 ? -6.700 -14.402 13.905 1.00 76.44 106 GLN A CA 1
ATOM 866 C C . GLN A 1 106 ? -7.899 -15.344 13.746 1.00 76.44 106 GLN A C 1
ATOM 868 O O . GLN A 1 106 ? -7.808 -16.341 13.033 1.00 76.44 106 GLN A O 1
ATOM 873 N N . TYR A 1 107 ? -9.050 -14.985 14.318 1.00 77.25 107 TYR A N 1
ATOM 874 C CA . TYR A 1 107 ? -10.280 -15.770 14.215 1.00 77.25 107 TYR A CA 1
ATOM 875 C C . TYR A 1 107 ? -10.773 -15.918 12.765 1.00 77.25 107 TYR A C 1
ATOM 877 O O . TYR A 1 107 ? -11.092 -17.024 12.316 1.00 77.25 107 TYR A O 1
ATOM 885 N N . ILE A 1 108 ? -10.787 -14.822 12.000 1.00 70.50 108 ILE A N 1
ATOM 886 C CA . ILE A 1 108 ? -11.195 -14.829 10.588 1.00 70.50 108 ILE A CA 1
ATOM 887 C C . ILE A 1 108 ? -10.200 -15.632 9.735 1.00 70.50 108 ILE A C 1
ATOM 889 O O . ILE A 1 108 ? -10.615 -16.427 8.887 1.00 70.50 108 ILE A O 1
ATOM 893 N N . SER A 1 109 ? -8.896 -15.478 9.976 1.00 65.19 109 SER A N 1
ATOM 894 C CA . SER A 1 109 ? -7.842 -16.194 9.246 1.00 65.19 109 SER A CA 1
ATOM 895 C C . SER A 1 109 ? -7.856 -17.691 9.548 1.00 65.19 109 SER A C 1
ATOM 897 O O . SER A 1 109 ? -7.709 -18.498 8.634 1.00 65.19 109 SER A O 1
ATOM 899 N N . ASP A 1 110 ? -8.112 -18.088 10.796 1.00 59.22 110 ASP A N 1
ATOM 900 C CA . ASP A 1 110 ? -8.254 -19.493 11.188 1.00 59.22 110 ASP A CA 1
ATOM 901 C C . ASP A 1 110 ? -9.473 -20.149 10.532 1.00 59.22 110 ASP A C 1
ATOM 903 O O . ASP A 1 110 ? -9.410 -21.309 10.115 1.00 59.22 110 ASP A O 1
ATOM 907 N N . LYS A 1 111 ? -10.573 -19.404 10.379 1.00 58.91 111 LYS A N 1
ATOM 908 C CA . LYS A 1 111 ? -11.769 -19.871 9.670 1.00 58.91 111 LYS A CA 1
ATOM 909 C C . LYS A 1 111 ? -11.524 -19.996 8.162 1.00 58.91 111 LYS A C 1
ATOM 911 O O . LYS A 1 111 ? -11.872 -21.028 7.589 1.00 58.91 111 LYS A O 1
ATOM 916 N N . LYS A 1 112 ? -10.869 -19.010 7.532 1.00 52.19 112 LYS A N 1
ATOM 917 C CA . LYS A 1 112 ? -10.477 -19.076 6.110 1.00 52.19 112 LYS A CA 1
ATOM 918 C C . LYS A 1 112 ? -9.479 -20.206 5.838 1.00 52.19 112 LYS A C 1
ATOM 920 O O . LYS A 1 112 ? -9.671 -20.929 4.870 1.00 52.19 112 LYS A O 1
ATOM 925 N N . ARG A 1 113 ? -8.495 -20.444 6.713 1.00 50.53 113 ARG A N 1
ATOM 926 C CA . ARG A 1 113 ? -7.524 -21.552 6.581 1.00 50.53 113 ARG A CA 1
ATOM 927 C C . ARG A 1 113 ? -8.187 -22.930 6.682 1.00 50.53 113 ARG A C 1
ATOM 929 O O . ARG A 1 113 ? -7.843 -23.838 5.936 1.00 50.53 113 ARG A O 1
ATOM 936 N N . LYS A 1 114 ? -9.180 -23.086 7.568 1.00 50.72 114 LYS A N 1
ATOM 937 C CA . LYS A 1 114 ? -9.962 -24.332 7.698 1.00 50.72 114 LYS A CA 1
ATOM 938 C C . LYS A 1 114 ? -10.863 -24.611 6.487 1.00 50.72 114 LYS A C 1
ATOM 940 O O . LYS A 1 114 ? -11.093 -25.777 6.178 1.00 50.72 114 LYS A O 1
ATOM 945 N N . LEU A 1 115 ? -11.369 -23.571 5.821 1.00 54.16 115 LEU A N 1
ATOM 946 C CA . LEU A 1 115 ? -12.140 -23.685 4.574 1.00 54.16 115 LEU A CA 1
ATOM 947 C C . LEU A 1 115 ? -11.227 -23.936 3.361 1.00 54.16 115 LEU A C 1
ATOM 949 O O . LEU A 1 115 ? -11.516 -24.830 2.574 1.00 54.16 115 LEU A O 1
ATOM 953 N N . LEU A 1 116 ? -10.092 -23.234 3.269 1.00 49.06 116 LEU A N 1
ATOM 954 C CA . LEU A 1 116 ? -9.103 -23.378 2.192 1.00 49.06 116 LEU A CA 1
ATOM 955 C C . LEU A 1 116 ? -8.489 -24.786 2.136 1.00 49.06 116 LEU A C 1
ATOM 957 O O . LEU A 1 116 ? -8.245 -25.311 1.057 1.00 49.06 116 LEU A O 1
ATOM 961 N N . ASN A 1 117 ? -8.323 -25.459 3.279 1.00 48.91 117 ASN A N 1
ATOM 962 C CA . ASN A 1 117 ? -7.845 -26.846 3.314 1.00 48.91 117 ASN A CA 1
ATOM 963 C C . ASN A 1 117 ? -8.817 -27.871 2.692 1.00 48.91 117 ASN A C 1
ATOM 965 O O . ASN A 1 117 ? -8.447 -29.036 2.559 1.00 48.91 117 ASN A O 1
ATOM 969 N N . LYS A 1 118 ? -10.044 -27.475 2.323 1.00 50.94 118 LYS A N 1
ATOM 970 C CA . LYS A 1 118 ? -10.991 -28.340 1.600 1.00 50.94 118 LYS A CA 1
ATOM 971 C C . LYS A 1 118 ? -10.958 -28.146 0.083 1.00 50.94 118 LYS A C 1
ATOM 973 O O . LYS A 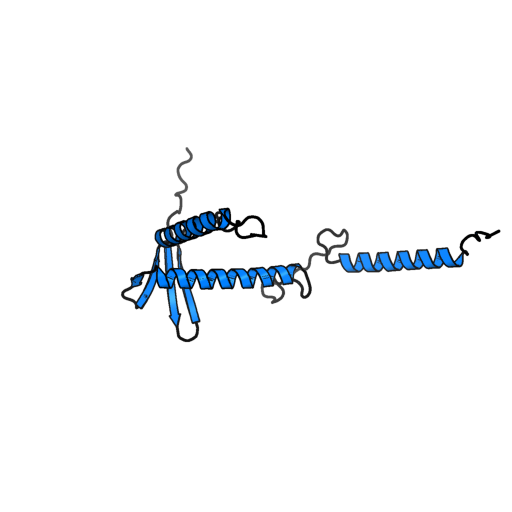1 118 ? -11.490 -28.991 -0.628 1.00 50.94 118 LYS A O 1
ATOM 978 N N . GLU A 1 119 ? -10.319 -27.090 -0.413 1.00 44.50 119 GLU A N 1
ATOM 979 C CA . GLU A 1 119 ? -10.345 -26.711 -1.825 1.00 44.50 119 GLU A CA 1
ATOM 980 C C . GLU A 1 119 ? -8.911 -26.447 -2.292 1.00 44.50 119 GLU A C 1
ATOM 982 O O . GLU A 1 119 ? -8.343 -25.367 -2.152 1.00 44.50 119 GLU A O 1
ATOM 987 N N . ALA A 1 120 ? -8.262 -27.518 -2.741 1.00 48.94 120 ALA A N 1
ATOM 988 C CA . ALA A 1 120 ? -6.872 -27.502 -3.161 1.00 48.94 120 ALA A CA 1
ATOM 989 C C . ALA A 1 120 ? -6.623 -26.573 -4.365 1.00 48.94 120 ALA A C 1
ATOM 991 O O . ALA A 1 120 ? -7.442 -26.480 -5.271 1.00 48.94 120 ALA A O 1
ATOM 992 N N . ARG A 1 121 ? -5.391 -26.044 -4.424 1.00 47.69 121 ARG A N 1
ATOM 993 C CA . ARG A 1 121 ? -4.669 -25.612 -5.638 1.00 47.69 121 ARG A CA 1
ATOM 994 C C . ARG A 1 121 ? -5.371 -24.570 -6.521 1.00 47.69 121 ARG A C 1
ATOM 996 O O . ARG A 1 121 ? -5.958 -24.884 -7.548 1.00 47.69 121 ARG A O 1
ATOM 1003 N N . GLY A 1 122 ? -5.097 -23.309 -6.214 1.00 40.81 122 GLY A N 1
ATOM 1004 C CA . GLY A 1 122 ? -5.210 -22.209 -7.166 1.00 40.81 122 GLY A CA 1
ATOM 1005 C C . GLY A 1 122 ? -4.689 -20.926 -6.538 1.00 40.81 122 GLY A C 1
ATOM 1006 O O . GLY A 1 122 ? -5.361 -20.377 -5.679 1.00 40.81 122 GLY A O 1
ATOM 1007 N N . GLU A 1 123 ? -3.465 -20.538 -6.904 1.00 46.72 123 GLU A N 1
ATOM 1008 C CA . GLU A 1 123 ? -2.897 -19.180 -6.799 1.00 46.72 123 GLU A CA 1
ATOM 1009 C C . GLU A 1 123 ? -3.354 -18.329 -5.596 1.00 46.72 123 GLU A C 1
ATOM 1011 O O . GLU A 1 123 ? -4.267 -17.515 -5.691 1.00 46.72 123 GLU A O 1
ATOM 1016 N N . ASN A 1 124 ? -2.682 -18.475 -4.450 1.00 41.28 124 ASN A N 1
ATOM 1017 C CA . ASN A 1 124 ? -2.909 -17.605 -3.296 1.00 41.28 124 ASN A CA 1
ATOM 1018 C C . ASN A 1 124 ? -1.613 -16.902 -2.884 1.00 41.28 124 ASN A C 1
ATOM 1020 O O . ASN A 1 124 ? -0.914 -17.347 -1.978 1.00 41.28 124 ASN A O 1
ATOM 1024 N N . ASP A 1 125 ? -1.349 -15.746 -3.494 1.00 47.69 125 ASP A N 1
ATOM 1025 C CA . ASP A 1 125 ? -0.382 -14.748 -3.007 1.00 47.69 125 ASP A CA 1
ATOM 1026 C C . ASP A 1 125 ? -0.954 -13.965 -1.800 1.00 47.69 125 ASP A C 1
ATOM 1028 O O . ASP A 1 125 ? -0.907 -12.735 -1.750 1.00 47.69 125 ASP A O 1
ATOM 1032 N N . HIS A 1 126 ? -1.546 -14.659 -0.823 1.00 48.75 126 HIS A N 1
ATOM 1033 C CA . HIS A 1 126 ? -2.087 -14.045 0.398 1.00 48.75 126 HIS A CA 1
ATOM 1034 C C . HIS A 1 126 ? -1.213 -14.278 1.645 1.00 48.75 126 HIS A C 1
ATOM 1036 O O . HIS A 1 126 ? -1.522 -13.745 2.709 1.00 48.75 126 HIS A O 1
ATOM 1042 N N . ASP A 1 127 ? -0.088 -14.992 1.522 1.00 41.88 127 ASP A N 1
ATOM 1043 C CA . ASP A 1 127 ? 0.727 -15.423 2.672 1.00 41.88 127 ASP A CA 1
ATOM 1044 C C . ASP A 1 127 ? 1.801 -14.420 3.147 1.00 41.88 127 ASP A C 1
ATOM 1046 O O . ASP A 1 127 ? 2.615 -14.721 4.017 1.00 41.88 127 ASP A O 1
ATOM 1050 N N . CYS A 1 128 ? 1.786 -13.179 2.655 1.00 41.19 128 CYS A N 1
ATOM 1051 C CA . CYS A 1 128 ? 2.814 -12.179 2.978 1.00 41.19 128 CYS A CA 1
ATOM 1052 C C . CYS A 1 128 ? 2.312 -11.030 3.874 1.00 41.19 128 CYS A C 1
ATOM 1054 O O . CYS A 1 128 ? 2.738 -9.896 3.680 1.00 41.19 128 CYS A O 1
ATOM 1056 N N . MET A 1 129 ? 1.403 -11.256 4.831 1.00 44.06 129 MET A N 1
ATOM 1057 C CA . MET A 1 129 ? 0.897 -10.158 5.688 1.00 44.06 129 MET A CA 1
ATOM 1058 C C . MET A 1 129 ? 1.595 -10.005 7.047 1.00 44.06 129 MET A C 1
ATOM 1060 O O . MET A 1 129 ? 1.350 -9.022 7.741 1.00 44.06 129 MET A O 1
ATOM 1064 N N . PHE A 1 130 ? 2.526 -10.890 7.419 1.00 43.41 130 PHE A N 1
ATOM 1065 C CA . PHE A 1 130 ? 3.260 -10.755 8.686 1.00 43.41 130 PHE A CA 1
ATOM 1066 C C . PHE A 1 130 ? 4.777 -10.923 8.539 1.00 43.41 130 PHE A C 1
ATOM 1068 O O . PHE A 1 130 ? 5.439 -11.565 9.350 1.00 43.41 130 PHE A O 1
ATOM 1075 N N . GLY A 1 131 ? 5.358 -10.256 7.537 1.00 33.62 131 GLY A N 1
ATOM 1076 C CA . GLY A 1 131 ? 6.743 -9.794 7.634 1.00 33.62 131 GLY A CA 1
ATOM 1077 C C . GLY A 1 131 ? 6.797 -8.662 8.661 1.00 33.62 131 GLY A C 1
ATOM 1078 O O . GLY A 1 131 ? 6.454 -7.524 8.355 1.00 33.62 131 GLY A O 1
ATOM 1079 N N . ALA A 1 132 ? 7.120 -8.995 9.909 1.00 38.81 132 ALA A N 1
ATOM 1080 C CA . ALA A 1 132 ? 6.991 -8.118 11.066 1.00 38.81 132 ALA A CA 1
ATOM 1081 C C . ALA A 1 132 ? 7.826 -6.825 10.966 1.00 38.81 132 ALA A C 1
ATOM 1083 O O . ALA A 1 132 ? 8.954 -6.756 11.449 1.00 38.81 132 ALA A O 1
ATOM 1084 N N . VAL A 1 133 ? 7.227 -5.745 10.461 1.00 37.25 133 VAL A N 1
ATOM 1085 C CA . VAL A 1 133 ? 7.584 -4.388 10.889 1.00 37.25 133 VAL A CA 1
ATOM 1086 C C . VAL A 1 133 ? 6.783 -4.126 12.163 1.00 37.25 133 VAL A C 1
ATOM 1088 O O . VAL A 1 133 ? 5.582 -3.869 12.111 1.00 37.25 133 VAL A O 1
ATOM 1091 N N . LYS A 1 134 ? 7.422 -4.248 13.335 1.00 40.03 134 LYS A N 1
ATOM 1092 C CA . LYS A 1 134 ? 6.804 -3.968 14.646 1.00 40.03 134 LYS A CA 1
ATOM 1093 C C . LYS A 1 134 ? 6.526 -2.468 14.813 1.00 40.03 134 LYS A C 1
ATOM 1095 O O . LYS A 1 134 ? 7.183 -1.784 15.595 1.00 40.03 134 LYS A O 1
ATOM 1100 N N . ILE A 1 135 ? 5.530 -1.943 14.108 1.00 49.03 135 ILE A N 1
ATOM 1101 C CA . ILE A 1 135 ? 4.918 -0.662 14.458 1.00 49.03 135 ILE A CA 1
ATOM 1102 C C . ILE A 1 135 ? 3.955 -0.958 15.611 1.00 49.03 135 ILE A C 1
ATOM 1104 O O . ILE A 1 135 ? 2.928 -1.602 15.419 1.00 49.03 135 ILE A O 1
ATOM 1108 N N . HIS A 1 136 ? 4.293 -0.519 16.827 1.00 54.28 136 HIS A N 1
ATOM 1109 C CA . HIS A 1 136 ? 3.422 -0.650 18.002 1.00 54.28 136 HIS A CA 1
ATOM 1110 C C . HIS A 1 136 ? 2.257 0.347 17.910 1.00 54.28 136 HIS A C 1
ATOM 1112 O O . HIS A 1 136 ? 2.211 1.372 18.599 1.00 54.28 136 HIS A O 1
ATOM 1118 N N . ILE A 1 137 ? 1.311 0.057 17.018 1.00 60.34 137 ILE A N 1
ATOM 1119 C CA . ILE A 1 137 ? 0.029 0.751 16.954 1.00 60.34 137 ILE A CA 1
ATOM 1120 C C . ILE A 1 137 ? -0.778 0.306 18.171 1.00 60.34 137 ILE A C 1
ATOM 1122 O O . ILE A 1 137 ? -1.000 -0.882 18.373 1.00 60.34 137 ILE A O 1
ATOM 1126 N N . LYS A 1 138 ? -1.205 1.254 19.010 1.00 71.25 138 LYS A N 1
ATOM 1127 C CA . LYS A 1 138 ? -1.969 0.932 20.227 1.00 71.25 138 LYS A CA 1
ATOM 1128 C C . LYS A 1 138 ? -3.472 0.906 19.954 1.00 71.25 138 LYS A C 1
ATOM 1130 O O . LYS A 1 138 ? -4.191 0.021 20.421 1.00 71.25 138 LYS A O 1
ATOM 1135 N N . THR A 1 139 ? -3.937 1.878 19.177 1.00 68.81 139 THR A N 1
ATOM 1136 C CA . THR A 1 139 ? -5.358 2.096 18.896 1.00 68.81 139 THR A CA 1
ATOM 1137 C C . THR A 1 139 ? -5.511 2.687 17.504 1.00 68.81 139 THR A C 1
ATOM 1139 O O . THR A 1 139 ? -4.758 3.598 17.135 1.00 68.81 139 THR A O 1
ATOM 1142 N N . ILE A 1 140 ? -6.499 2.188 16.764 1.00 79.06 140 ILE A N 1
ATOM 1143 C CA . ILE A 1 140 ? -6.931 2.738 15.481 1.00 79.06 140 ILE A CA 1
ATOM 1144 C C . ILE A 1 140 ? -8.311 3.356 15.693 1.00 79.06 140 ILE A C 1
ATOM 1146 O O . ILE A 1 140 ? -9.193 2.742 16.290 1.00 79.06 140 ILE A O 1
ATOM 1150 N N . SER A 1 141 ? -8.466 4.596 15.242 1.00 74.06 141 SER A N 1
ATOM 1151 C CA . SER A 1 141 ? -9.728 5.330 15.260 1.00 74.06 141 SER A CA 1
ATOM 1152 C C . SER A 1 141 ? -10.215 5.553 13.836 1.00 74.06 141 SER A C 1
ATOM 1154 O O . SER A 1 141 ? -9.426 5.915 12.959 1.00 74.06 141 SER A O 1
ATOM 1156 N N . TYR A 1 142 ? -11.506 5.327 13.639 1.00 76.50 142 TYR A N 1
ATOM 1157 C CA . TYR A 1 142 ? -12.228 5.473 12.387 1.00 76.50 142 TYR A CA 1
ATOM 1158 C C . TYR A 1 142 ? -13.247 6.610 12.513 1.00 76.50 142 TYR A C 1
ATOM 1160 O O . TYR A 1 142 ? -13.983 6.693 13.504 1.00 76.50 142 TYR A O 1
ATOM 1168 N N . VAL A 1 143 ? -13.262 7.496 11.515 1.00 75.19 143 VAL A N 1
ATOM 1169 C CA . VAL A 1 143 ? -14.255 8.565 11.359 1.00 75.19 143 VAL A CA 1
ATOM 1170 C C . VAL A 1 143 ? -14.755 8.555 9.918 1.00 75.19 143 VAL A C 1
ATOM 1172 O O . VAL A 1 143 ? -13.954 8.628 8.984 1.00 75.19 143 VAL A O 1
ATOM 1175 N N . GLU A 1 144 ? -16.070 8.474 9.753 1.00 70.94 144 GLU A N 1
ATOM 1176 C CA . GLU A 1 144 ? -16.754 8.534 8.462 1.00 70.94 144 GLU A CA 1
ATOM 1177 C C . GLU A 1 144 ? -17.463 9.882 8.344 1.00 70.94 144 GLU A C 1
ATOM 1179 O O . GLU A 1 144 ? -18.280 10.226 9.195 1.00 70.94 144 GLU A O 1
ATOM 1184 N N . ASN A 1 145 ? -17.112 10.652 7.315 1.00 66.38 145 ASN A N 1
ATOM 1185 C CA . ASN A 1 145 ? -17.809 11.874 6.914 1.00 66.38 145 ASN A CA 1
ATOM 1186 C C . ASN A 1 145 ? -18.424 11.650 5.523 1.00 66.38 145 ASN A C 1
ATOM 1188 O O . ASN A 1 145 ? -17.930 10.803 4.780 1.00 66.38 145 ASN A O 1
ATOM 1192 N N . GLU A 1 146 ? -19.426 12.452 5.140 1.00 59.03 146 GLU A N 1
ATOM 1193 C CA . GLU A 1 146 ? -20.214 12.314 3.893 1.00 59.03 146 GLU A CA 1
ATOM 1194 C C . GLU A 1 146 ? -19.388 12.136 2.601 1.00 59.03 146 GLU A C 1
ATOM 1196 O O . GLU A 1 146 ? -19.887 11.590 1.621 1.00 59.03 146 GLU A O 1
ATOM 1201 N N . THR A 1 147 ? -18.118 12.553 2.585 1.00 54.12 147 THR A N 1
ATOM 1202 C CA . THR A 1 147 ? -17.225 12.456 1.420 1.00 54.12 147 THR A CA 1
ATOM 1203 C C . THR A 1 147 ? -15.897 11.744 1.690 1.00 54.12 147 THR A C 1
ATOM 1205 O O . THR A 1 147 ? -15.097 11.593 0.768 1.00 54.12 147 THR A O 1
ATOM 1208 N N . THR A 1 148 ? -15.574 11.360 2.933 1.00 56.66 148 THR A N 1
ATOM 1209 C CA . THR A 1 148 ? -14.223 10.869 3.273 1.00 56.66 148 THR A CA 1
ATOM 1210 C C . THR A 1 148 ? -14.218 9.921 4.472 1.00 56.66 148 THR A C 1
ATOM 1212 O O . THR A 1 148 ? -14.714 10.256 5.548 1.00 56.66 148 THR A O 1
ATOM 1215 N N . THR A 1 149 ? -13.552 8.773 4.321 1.00 66.56 149 THR A N 1
ATOM 1216 C CA . THR A 1 149 ? -13.177 7.879 5.427 1.00 66.56 149 THR A CA 1
ATOM 1217 C C . THR A 1 149 ? -11.778 8.223 5.932 1.00 66.56 149 THR A C 1
ATOM 1219 O O . THR A 1 149 ? -10.812 8.161 5.168 1.00 66.56 149 THR A O 1
ATOM 1222 N N . LEU A 1 150 ? -11.644 8.556 7.217 1.00 70.12 150 LEU A N 1
ATOM 1223 C CA . LEU A 1 150 ? -10.357 8.874 7.837 1.00 70.12 150 LEU A CA 1
ATOM 1224 C C . LEU A 1 150 ? -9.978 7.829 8.890 1.00 70.12 150 LEU A C 1
ATOM 1226 O O . LEU A 1 150 ? -10.668 7.653 9.896 1.00 70.12 150 LEU A O 1
ATOM 1230 N N . LEU A 1 151 ? -8.827 7.187 8.679 1.00 70.00 151 LEU A N 1
ATOM 1231 C CA . LEU A 1 151 ? -8.162 6.357 9.679 1.00 70.00 151 LEU A CA 1
ATOM 1232 C C . LEU A 1 151 ? -7.094 7.176 10.398 1.00 70.00 151 LEU A C 1
ATOM 1234 O O . LEU A 1 151 ? -6.210 7.766 9.777 1.00 70.00 151 LEU A O 1
ATOM 1238 N N . ARG A 1 152 ? -7.149 7.185 11.730 1.00 73.88 152 ARG A N 1
ATOM 1239 C CA . ARG A 1 152 ? -6.131 7.813 12.573 1.00 73.88 152 ARG A CA 1
ATOM 1240 C C . ARG A 1 152 ? -5.627 6.811 13.594 1.00 73.88 152 ARG A C 1
ATOM 1242 O O . ARG A 1 152 ? -6.398 6.297 14.401 1.00 73.88 152 ARG A O 1
ATOM 1249 N N . TRP A 1 153 ? -4.325 6.562 13.590 1.00 71.94 153 TRP A N 1
ATOM 1250 C CA . TRP A 1 153 ? -3.667 5.688 14.556 1.00 71.94 153 TRP A CA 1
ATOM 1251 C C . TRP A 1 153 ? -2.939 6.496 15.630 1.00 71.94 153 TRP A C 1
ATOM 1253 O O . TRP A 1 153 ? -2.391 7.571 15.376 1.00 71.94 153 TRP A O 1
ATOM 1263 N N . LYS A 1 154 ? -2.916 5.963 16.853 1.00 69.06 154 LYS A N 1
ATOM 1264 C CA . LYS A 1 154 ? -2.037 6.443 17.924 1.00 69.06 154 LYS A CA 1
ATOM 1265 C C . LYS A 1 154 ? -0.862 5.483 18.085 1.00 69.06 154 LYS A C 1
ATOM 1267 O O . LYS A 1 154 ? -1.056 4.299 18.369 1.00 69.06 154 LYS A O 1
ATOM 1272 N N . ILE A 1 155 ? 0.348 6.017 17.940 1.00 59.25 155 ILE A N 1
ATOM 1273 C CA . ILE A 1 155 ? 1.600 5.318 18.247 1.00 59.25 155 ILE A CA 1
ATOM 1274 C C . ILE A 1 155 ? 1.931 5.585 19.718 1.00 59.25 155 ILE A C 1
ATOM 1276 O O . ILE A 1 155 ? 1.798 6.713 20.193 1.00 59.25 155 ILE A O 1
ATOM 1280 N N . SER A 1 156 ? 2.314 4.547 20.459 1.00 45.72 156 SER A N 1
ATOM 1281 C CA . SER A 1 156 ? 2.745 4.695 21.851 1.00 45.72 156 SER A CA 1
ATOM 1282 C C . SER A 1 156 ? 4.213 5.123 21.906 1.00 45.72 156 SER A C 1
ATOM 1284 O O . SER A 1 156 ? 5.086 4.346 21.537 1.00 45.72 156 SER A O 1
ATOM 1286 N N . SER A 1 157 ? 4.506 6.313 22.433 1.00 46.72 157 SER A N 1
ATOM 1287 C CA . SER A 1 157 ? 5.874 6.810 22.671 1.00 46.72 157 SER A CA 1
ATOM 1288 C C . SER A 1 157 ? 6.562 6.151 23.883 1.00 46.72 157 SER A C 1
ATOM 1290 O O . SER A 1 157 ? 7.126 6.838 24.729 1.00 46.72 157 SER A O 1
ATOM 1292 N N . ARG A 1 158 ? 6.503 4.821 24.024 1.00 47.94 158 ARG A N 1
ATOM 1293 C CA . ARG A 1 158 ? 7.248 4.087 25.066 1.00 47.94 158 ARG A CA 1
ATOM 1294 C C . ARG A 1 158 ? 8.053 2.954 24.448 1.00 47.94 158 ARG A C 1
ATOM 1296 O O . ARG A 1 158 ? 7.540 1.853 24.335 1.00 47.94 158 ARG A O 1
ATOM 1303 N N . THR A 1 159 ? 9.284 3.293 24.072 1.00 42.81 159 THR A N 1
ATOM 1304 C CA . THR A 1 159 ? 10.548 2.610 24.416 1.00 42.81 159 THR A CA 1
ATOM 1305 C C . THR A 1 159 ? 11.683 3.495 23.894 1.00 42.81 159 THR A C 1
ATOM 1307 O O . THR A 1 159 ? 12.276 3.221 22.857 1.00 42.81 159 THR A O 1
ATOM 1310 N N . LEU A 1 160 ? 11.976 4.590 24.603 1.00 37.34 160 LEU A N 1
ATOM 1311 C CA . LEU A 1 160 ? 13.372 4.998 24.730 1.00 37.34 160 LEU A CA 1
ATOM 1312 C C . LEU A 1 160 ? 13.962 3.983 25.709 1.00 37.34 160 LEU A C 1
ATOM 1314 O O . LEU A 1 160 ? 13.715 4.067 26.910 1.00 37.34 160 LEU A O 1
ATOM 1318 N N . LEU A 1 161 ? 14.624 2.952 25.185 1.00 35.16 161 LEU A N 1
ATOM 1319 C CA . LEU A 1 161 ? 15.561 2.188 25.997 1.00 35.16 161 LEU A CA 1
ATOM 1320 C C . LEU A 1 161 ? 16.597 3.200 26.490 1.00 35.16 161 LEU A C 1
ATOM 1322 O O . LEU A 1 161 ? 17.287 3.827 25.688 1.00 35.16 161 LEU A O 1
ATOM 1326 N N . SER A 1 162 ? 16.616 3.412 27.803 1.00 35.03 162 SER A N 1
ATOM 1327 C CA . SER A 1 162 ? 17.684 4.123 28.495 1.00 35.03 162 SER A CA 1
ATOM 1328 C C . SER A 1 162 ? 19.027 3.529 28.054 1.00 35.03 162 SER A C 1
ATOM 1330 O O . SER A 1 162 ? 19.188 2.307 28.142 1.00 35.03 162 SER A O 1
ATOM 1332 N N . PRO A 1 163 ? 19.985 4.330 27.566 1.00 37.59 163 PRO A N 1
ATOM 1333 C CA . PRO A 1 163 ? 21.286 3.830 27.163 1.00 37.59 163 PRO A CA 1
ATOM 1334 C C . PRO A 1 163 ? 22.169 3.718 28.404 1.00 37.59 163 PRO A C 1
ATOM 1336 O O . PRO A 1 163 ? 23.053 4.536 28.565 1.00 37.59 163 PRO A O 1
ATOM 1339 N N . ASN A 1 164 ? 21.889 2.779 29.312 1.00 44.38 164 ASN A N 1
ATOM 1340 C CA . ASN A 1 164 ? 22.783 2.427 30.424 1.00 44.38 164 ASN A CA 1
ATOM 1341 C C . ASN A 1 164 ? 22.380 1.069 31.011 1.00 44.38 164 ASN A C 1
ATOM 1343 O O . ASN A 1 164 ? 21.705 1.015 32.036 1.00 44.38 164 ASN A O 1
ATOM 1347 N N . HIS A 1 165 ? 22.752 -0.017 30.328 1.00 34.84 165 HIS A N 1
ATOM 1348 C CA . HIS A 1 165 ? 23.101 -1.285 30.980 1.00 34.84 165 HIS A CA 1
ATOM 1349 C C . HIS A 1 165 ? 23.821 -2.216 29.988 1.00 34.84 165 HIS A C 1
ATOM 1351 O O . HIS A 1 165 ? 23.295 -3.238 29.554 1.00 34.84 165 HIS A O 1
ATOM 1357 N N . PHE A 1 166 ? 25.033 -1.832 29.597 1.00 31.86 166 PHE A N 1
ATOM 1358 C CA . PHE A 1 166 ? 26.071 -2.789 29.232 1.00 31.86 166 PHE A CA 1
ATOM 1359 C C . PHE A 1 166 ? 27.313 -2.369 30.015 1.00 31.86 166 PHE A C 1
ATOM 1361 O O . PHE A 1 166 ? 27.878 -1.317 29.722 1.00 31.86 166 PHE A O 1
ATOM 1368 N N . LEU A 1 167 ? 27.661 -3.234 30.976 1.00 34.38 167 LEU A N 1
ATOM 1369 C CA . LEU A 1 167 ? 28.666 -3.128 32.045 1.00 34.38 167 LEU A CA 1
ATOM 1370 C C . LEU A 1 167 ? 28.213 -2.371 33.299 1.00 34.38 167 LEU A C 1
ATOM 1372 O O . LEU A 1 167 ? 27.924 -1.160 33.213 1.00 34.38 167 LEU A O 1
#

Sequence (167 aa):
MRKNCPPSVSDIGRVMLRFRELEKEEIESRKDDVYSKNYVPRRYSKCSAEYGTPKPGTLTEMRAKKASKHIAREMLYLCEVIREYGHLTKKGRIEITFGQLFSVYQYISDKKRKLLNKEARGENDHDCMFGAVKIHIKTISYVENETTTLLRWKISSRTLLSPNHFL

InterPro domains:
  IPR026111 Actin-binding Rho-activating protein [PTHR22739] (9-111)
  IPR027817 Costars domain [PF14705] (70-112)
  IPR027817 Costars domain [SM01283] (69-130)
  IPR038095 Costars domain superfamily [G3DSA:1.10.10.1540] (62-124)

Organism: NCBI:txid51022

pLDDT: mean 71.91, std 18.25, range [31.86, 95.12]